Protein AF-A0A960T3K0-F1 (afdb_monomer)

Structure (mmCIF, N/CA/C/O backbone):
data_AF-A0A960T3K0-F1
#
_entry.id   AF-A0A960T3K0-F1
#
loop_
_atom_site.group_PDB
_atom_site.id
_atom_site.type_symbol
_atom_site.label_atom_id
_atom_site.label_alt_id
_atom_site.label_comp_id
_atom_site.label_asym_id
_atom_site.label_entity_id
_atom_site.label_seq_id
_atom_site.pdbx_PDB_ins_code
_atom_site.Cartn_x
_atom_site.Cartn_y
_atom_site.Cartn_z
_atom_site.occupancy
_atom_site.B_iso_or_equiv
_atom_site.auth_seq_id
_atom_site.auth_comp_id
_atom_site.auth_asym_id
_atom_site.auth_atom_id
_atom_site.pdbx_PDB_model_num
ATOM 1 N N . MET A 1 1 ? 16.757 -2.820 79.469 1.00 41.62 1 MET A N 1
ATOM 2 C CA . MET A 1 1 ? 16.625 -3.383 78.107 1.00 41.62 1 MET A CA 1
ATOM 3 C C . MET A 1 1 ? 15.770 -2.431 77.283 1.00 41.62 1 MET A C 1
ATOM 5 O O . MET A 1 1 ? 14.599 -2.278 77.597 1.00 41.62 1 MET A O 1
ATOM 9 N N . ILE A 1 2 ? 16.359 -1.720 76.320 1.00 40.47 2 ILE A N 1
ATOM 10 C CA . ILE A 1 2 ? 15.691 -0.674 75.527 1.00 40.47 2 ILE A CA 1
ATOM 11 C C . ILE A 1 2 ? 15.295 -1.294 74.182 1.00 40.47 2 ILE A C 1
ATOM 13 O O . ILE A 1 2 ? 16.163 -1.724 73.428 1.00 40.47 2 ILE A O 1
ATOM 17 N N . ARG A 1 3 ? 13.992 -1.391 73.897 1.00 46.91 3 ARG A N 1
ATOM 18 C CA . ARG A 1 3 ? 13.477 -1.823 72.590 1.00 46.91 3 ARG A CA 1
ATOM 19 C C . ARG A 1 3 ? 13.215 -0.582 71.744 1.00 46.91 3 ARG A C 1
ATOM 21 O O . ARG A 1 3 ? 12.216 0.099 71.945 1.00 46.91 3 ARG A O 1
ATOM 28 N N . ILE A 1 4 ? 14.139 -0.274 70.838 1.00 51.28 4 ILE A N 1
ATOM 29 C CA . ILE A 1 4 ? 13.973 0.792 69.846 1.00 51.28 4 ILE A CA 1
ATOM 30 C C . ILE A 1 4 ? 12.984 0.283 68.795 1.00 51.28 4 ILE A C 1
ATOM 32 O O . ILE A 1 4 ? 13.287 -0.627 68.024 1.00 51.28 4 ILE A O 1
ATOM 36 N N . LEU A 1 5 ? 11.779 0.843 68.811 1.00 47.25 5 LEU A N 1
ATOM 37 C CA . LEU A 1 5 ? 10.73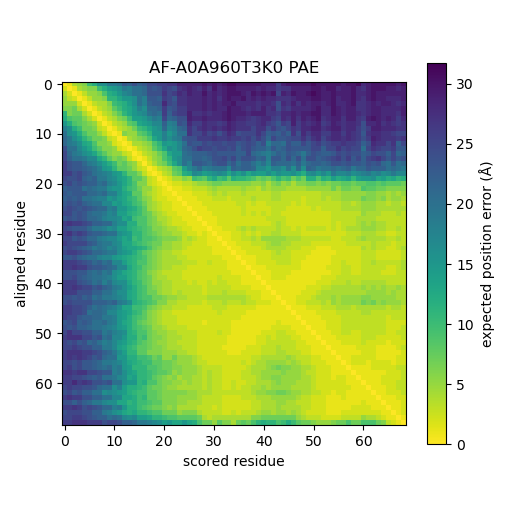2 0.582 67.834 1.00 47.25 5 LEU A CA 1
ATOM 38 C C . LEU A 1 5 ? 11.105 1.314 66.533 1.00 47.25 5 LEU A C 1
ATOM 40 O O . LEU A 1 5 ? 10.891 2.517 66.410 1.00 47.25 5 LEU A O 1
ATOM 44 N N . SER A 1 6 ? 11.722 0.611 65.579 1.00 49.59 6 SER A N 1
ATOM 45 C CA . SER A 1 6 ? 11.952 1.152 64.233 1.00 49.59 6 SER A CA 1
ATOM 46 C C . SER A 1 6 ? 10.628 1.198 63.477 1.00 49.59 6 SER A C 1
ATOM 48 O O . SER A 1 6 ? 10.128 0.173 63.016 1.00 49.59 6 SER A O 1
ATOM 50 N N . ALA A 1 7 ? 10.054 2.393 63.365 1.00 54.06 7 ALA A N 1
ATOM 51 C CA . ALA A 1 7 ? 8.956 2.673 62.456 1.00 54.06 7 ALA A CA 1
ATOM 52 C C . ALA A 1 7 ? 9.514 2.734 61.025 1.00 54.06 7 ALA A C 1
ATOM 54 O O . ALA A 1 7 ? 10.132 3.718 60.625 1.00 54.06 7 ALA A O 1
ATOM 55 N N . ILE A 1 8 ? 9.338 1.652 60.267 1.00 62.53 8 ILE A N 1
ATOM 56 C CA . ILE A 1 8 ? 9.668 1.611 58.841 1.00 62.53 8 ILE A CA 1
ATOM 57 C C . ILE A 1 8 ? 8.536 2.330 58.103 1.00 62.53 8 ILE A C 1
ATOM 59 O O . ILE A 1 8 ? 7.458 1.778 57.896 1.00 62.53 8 ILE A O 1
ATOM 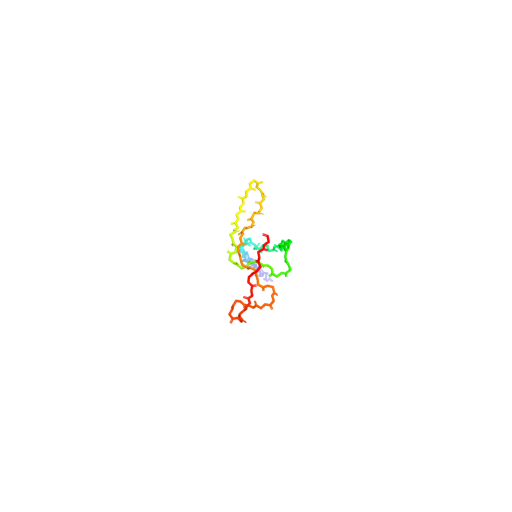63 N N . LEU A 1 9 ? 8.775 3.592 57.753 1.00 59.06 9 LEU A N 1
ATOM 64 C CA . LEU A 1 9 ? 7.907 4.387 56.894 1.00 59.06 9 LEU A CA 1
ATOM 65 C C . LEU A 1 9 ? 8.009 3.839 55.462 1.00 59.06 9 LEU A C 1
ATOM 67 O O . LEU A 1 9 ? 8.948 4.150 54.732 1.00 59.06 9 LEU A O 1
ATOM 71 N N . THR A 1 10 ? 7.069 2.986 55.060 1.00 62.28 10 THR A N 1
ATOM 72 C CA . THR A 1 10 ? 6.958 2.534 53.669 1.00 62.28 10 THR A CA 1
ATOM 73 C C . THR A 1 10 ? 6.429 3.682 52.815 1.00 62.28 10 THR A C 1
ATOM 75 O O . THR A 1 10 ? 5.248 4.023 52.875 1.00 62.28 10 THR A O 1
ATOM 78 N N . LEU A 1 11 ? 7.316 4.302 52.040 1.00 66.00 11 LEU A N 1
ATOM 79 C CA . LEU A 1 11 ? 6.972 5.313 51.048 1.00 66.00 11 LEU A CA 1
ATOM 80 C C . LEU A 1 11 ? 6.338 4.617 49.831 1.00 66.00 11 LEU A C 1
ATOM 82 O O . LEU A 1 11 ? 7.038 4.035 49.005 1.00 66.00 11 LEU A O 1
ATOM 86 N N . SER A 1 12 ? 5.010 4.631 49.737 1.00 68.19 12 SER A N 1
ATOM 87 C CA . SER A 1 12 ? 4.282 4.062 48.597 1.00 68.19 12 SER A CA 1
ATOM 88 C C . SER A 1 12 ? 4.428 4.973 47.376 1.00 68.19 12 SER A C 1
ATOM 90 O O . SER A 1 12 ? 3.926 6.097 47.370 1.00 68.19 12 SER A O 1
ATOM 92 N N . THR A 1 13 ? 5.111 4.509 46.332 1.00 71.69 13 THR A N 1
ATOM 93 C CA . THR A 1 13 ? 5.235 5.232 45.061 1.00 71.69 13 THR A CA 1
ATOM 94 C C . THR A 1 13 ? 3.946 5.106 44.244 1.00 71.69 13 THR A C 1
ATOM 96 O O . THR A 1 13 ? 3.567 4.020 43.803 1.00 71.69 13 THR A O 1
ATOM 99 N N . LEU A 1 14 ? 3.261 6.231 44.014 1.00 67.06 14 LEU A N 1
ATOM 100 C CA . LEU A 1 14 ? 2.180 6.328 43.030 1.00 67.06 14 LEU A CA 1
ATOM 101 C C . LEU A 1 14 ? 2.787 6.182 41.629 1.00 67.06 14 LEU A C 1
ATOM 103 O O . LEU A 1 14 ? 3.447 7.092 41.133 1.00 67.06 14 LEU A O 1
ATOM 107 N N . HIS A 1 15 ? 2.581 5.029 40.996 1.00 69.38 15 HIS A N 1
ATOM 108 C CA . HIS A 1 15 ? 2.936 4.833 39.595 1.00 69.38 15 HIS A CA 1
ATOM 109 C C . HIS A 1 15 ? 1.810 5.373 38.716 1.00 69.38 15 HIS A C 1
ATOM 111 O O . HIS A 1 15 ? 0.683 4.877 38.760 1.00 69.38 15 HIS A O 1
ATOM 117 N N . ALA A 1 16 ? 2.119 6.368 37.887 1.00 69.75 16 ALA A N 1
ATOM 118 C CA . ALA A 1 16 ? 1.256 6.739 36.777 1.00 69.75 16 ALA A CA 1
ATOM 119 C C . ALA A 1 16 ? 1.238 5.570 35.779 1.00 69.75 16 ALA A C 1
ATOM 121 O O . ALA A 1 16 ? 2.184 5.377 35.018 1.00 69.75 16 ALA A O 1
ATOM 122 N N . SER A 1 17 ? 0.182 4.753 35.811 1.00 72.12 17 SER A N 1
ATOM 123 C CA . SER A 1 17 ? -0.058 3.751 34.771 1.00 72.12 17 SER A CA 1
ATOM 124 C C . SER A 1 17 ? -0.484 4.471 33.499 1.00 72.12 17 SER A C 1
ATOM 126 O O . SER A 1 17 ? -1.665 4.729 33.281 1.00 72.12 17 SER A O 1
ATOM 128 N N . GLY A 1 18 ? 0.492 4.833 32.668 1.00 74.94 18 GLY A N 1
ATOM 129 C CA . GLY A 1 18 ? 0.221 5.152 31.274 1.00 74.94 18 GLY A CA 1
ATOM 130 C C . GLY A 1 18 ? -0.288 3.891 30.586 1.00 74.94 18 GLY A C 1
ATOM 131 O O . GLY A 1 18 ? 0.330 2.831 30.696 1.00 74.94 18 GLY A O 1
ATOM 132 N N . THR A 1 19 ? -1.423 3.975 29.902 1.00 82.31 19 THR A N 1
ATOM 133 C CA . THR A 1 19 ? -1.885 2.899 29.027 1.00 82.31 19 THR A CA 1
ATOM 134 C C . THR A 1 19 ? -0.822 2.651 27.963 1.00 82.31 19 THR A C 1
ATOM 136 O O . THR A 1 19 ? -0.537 3.519 27.138 1.00 82.31 19 THR A O 1
ATOM 139 N N . ALA A 1 20 ? -0.201 1.472 27.997 1.00 86.62 20 ALA A N 1
ATOM 140 C CA . ALA A 1 20 ? 0.745 1.076 26.969 1.00 86.62 20 ALA A CA 1
ATOM 141 C C . ALA A 1 20 ? 0.002 0.960 25.631 1.00 86.62 20 ALA A C 1
ATOM 143 O O . ALA A 1 20 ? -1.006 0.259 25.528 1.00 86.62 20 ALA A O 1
ATOM 144 N N . LEU A 1 21 ? 0.497 1.654 24.606 1.00 92.75 21 LEU A N 1
ATOM 145 C CA . LEU A 1 21 ? 0.006 1.485 23.243 1.00 92.75 21 LEU A CA 1
ATOM 146 C C . LEU A 1 21 ? 0.322 0.057 22.786 1.00 92.75 21 LEU A C 1
ATOM 148 O O . LEU A 1 21 ? 1.483 -0.352 22.768 1.00 92.75 21 LEU A O 1
ATOM 152 N N . SER A 1 22 ? -0.714 -0.698 22.423 1.00 92.38 22 SER A N 1
ATOM 153 C CA . SER A 1 22 ? -0.571 -2.029 21.839 1.00 92.38 22 SER A CA 1
ATOM 154 C C . SER A 1 22 ? -0.708 -1.924 20.327 1.00 92.38 22 SER A C 1
ATOM 156 O O . SER A 1 22 ? -1.749 -1.519 19.813 1.00 92.38 22 SER A O 1
ATOM 158 N N . TRP A 1 23 ? 0.362 -2.275 19.622 1.00 95.12 23 TRP A N 1
ATOM 159 C CA . TRP A 1 23 ? 0.372 -2.342 18.169 1.00 95.12 23 TRP A CA 1
ATOM 160 C C . TRP A 1 23 ? -0.016 -3.744 17.717 1.00 95.12 23 TRP A C 1
ATOM 162 O O . TRP A 1 23 ? 0.487 -4.737 18.243 1.00 95.12 23 TRP A O 1
ATOM 172 N N . LYS A 1 24 ? -0.899 -3.820 16.722 1.00 95.94 24 LYS A N 1
ATOM 173 C CA . LYS A 1 24 ? -1.281 -5.065 16.061 1.00 95.94 24 LYS A CA 1
ATOM 174 C C . LYS A 1 24 ? -1.197 -4.869 14.557 1.00 95.94 24 LYS A C 1
ATOM 176 O O . LYS A 1 24 ? -1.805 -3.949 14.018 1.00 95.94 24 LYS A O 1
ATOM 181 N N . GLU A 1 25 ? -0.470 -5.757 13.900 1.00 95.69 25 GLU A N 1
ATOM 182 C CA . GLU A 1 25 ? -0.391 -5.797 12.447 1.00 95.69 25 GLU A CA 1
ATOM 183 C C . GLU A 1 25 ? -1.707 -6.323 11.852 1.00 95.69 25 GLU A C 1
ATOM 185 O O . GLU A 1 25 ? -2.314 -7.272 12.363 1.00 95.69 25 GLU A O 1
ATOM 190 N N . LEU A 1 26 ? -2.174 -5.662 10.794 1.00 94.69 26 LEU A N 1
ATOM 191 C CA . LEU A 1 26 ? -3.316 -6.096 9.992 1.00 94.69 26 LEU A CA 1
ATOM 192 C C . LEU A 1 26 ? -2.817 -6.908 8.789 1.00 94.69 26 LEU A C 1
ATOM 194 O O . LEU A 1 26 ? -1.655 -6.769 8.413 1.00 94.69 26 LEU A O 1
ATOM 198 N N . PRO A 1 27 ? -3.676 -7.728 8.156 1.00 95.19 27 PRO A N 1
ATOM 199 C CA . PRO A 1 27 ? -3.323 -8.353 6.888 1.00 95.19 27 PRO A CA 1
ATOM 200 C C . PRO A 1 27 ? -2.851 -7.305 5.866 1.00 95.19 27 PRO A C 1
ATOM 202 O O . PRO A 1 27 ? -3.410 -6.202 5.834 1.00 95.19 27 PRO A O 1
ATOM 205 N N . PRO A 1 28 ? -1.853 -7.628 5.025 1.00 94.75 28 PRO A N 1
ATOM 206 C CA . PRO A 1 28 ? -1.419 -6.722 3.974 1.00 94.75 28 PRO A CA 1
ATOM 207 C C . PRO A 1 28 ? -2.547 -6.497 2.959 1.00 94.75 28 PRO A C 1
ATOM 209 O O . PRO A 1 28 ? -3.472 -7.305 2.834 1.00 94.75 28 PRO A O 1
ATOM 212 N N . LEU A 1 29 ? -2.451 -5.404 2.198 1.00 92.88 29 LEU A N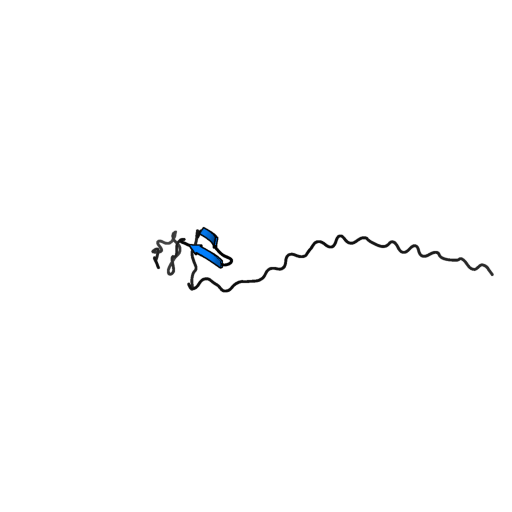 1
ATOM 213 C CA . LEU A 1 29 ? -3.280 -5.231 1.006 1.00 92.88 29 LEU A CA 1
ATOM 214 C C . LEU A 1 29 ? -3.031 -6.396 0.029 1.00 92.88 29 LEU A C 1
ATOM 216 O O . LEU A 1 29 ? -1.940 -6.968 0.040 1.00 92.88 29 LEU A O 1
ATOM 220 N N . PRO A 1 30 ? -4.007 -6.752 -0.825 1.00 92.38 30 PRO A N 1
ATOM 221 C CA . PRO A 1 30 ? -3.879 -7.844 -1.789 1.00 92.38 30 PRO A CA 1
ATOM 222 C C . PRO A 1 30 ? -2.992 -7.461 -2.992 1.00 92.38 30 PRO A C 1
ATOM 224 O O . PRO A 1 30 ? -3.395 -7.601 -4.142 1.00 92.38 30 PRO A O 1
ATOM 227 N N . ASP A 1 31 ? -1.787 -6.967 -2.720 1.00 92.50 31 ASP A N 1
ATOM 228 C CA . ASP A 1 31 ? -0.723 -6.700 -3.681 1.00 92.50 31 ASP A CA 1
ATOM 229 C C . ASP A 1 31 ? 0.634 -6.980 -3.018 1.00 92.50 31 ASP A C 1
ATOM 231 O O . ASP A 1 31 ? 0.847 -6.637 -1.855 1.00 92.50 31 ASP A O 1
ATOM 235 N N . ALA A 1 32 ? 1.553 -7.618 -3.744 1.00 91.38 32 ALA A N 1
ATOM 236 C CA . ALA A 1 32 ? 2.840 -8.038 -3.187 1.00 91.38 32 ALA A CA 1
ATOM 237 C C . ALA A 1 32 ? 3.802 -6.867 -2.912 1.00 91.38 32 ALA A C 1
ATOM 239 O O . ALA A 1 32 ? 4.703 -7.007 -2.086 1.00 91.38 32 ALA A O 1
ATOM 240 N N . HIS A 1 33 ? 3.635 -5.739 -3.606 1.00 92.31 33 HIS A N 1
ATOM 241 C CA . HIS A 1 33 ? 4.537 -4.587 -3.540 1.00 92.31 33 HIS A CA 1
ATOM 242 C C . HIS A 1 33 ? 3.930 -3.410 -2.755 1.00 92.31 33 HIS A C 1
ATOM 244 O O . HIS A 1 33 ? 4.645 -2.648 -2.105 1.00 92.31 33 HIS A O 1
ATOM 250 N N . GLY A 1 34 ? 2.605 -3.275 -2.777 1.00 93.38 34 GLY A N 1
ATOM 251 C CA . GLY A 1 34 ? 1.849 -2.208 -2.137 1.00 93.38 34 GLY A CA 1
ATOM 252 C C . GLY A 1 34 ? 1.694 -0.955 -3.005 1.00 93.38 34 GLY A C 1
ATOM 253 O O . GLY A 1 34 ? 2.097 -0.891 -4.165 1.00 93.38 34 GLY A O 1
ATOM 254 N N . PHE A 1 35 ? 1.071 0.072 -2.426 1.00 94.94 35 PHE A N 1
ATOM 255 C CA . PHE A 1 35 ? 0.741 1.320 -3.114 1.00 94.94 35 PHE A CA 1
ATOM 256 C C . PHE A 1 35 ? 1.267 2.517 -2.325 1.00 94.94 35 PHE A C 1
ATOM 258 O O . PHE A 1 35 ? 0.900 2.719 -1.167 1.00 94.94 35 PHE A O 1
ATOM 265 N N . ALA A 1 36 ? 2.090 3.352 -2.957 1.00 93.69 36 ALA A N 1
ATOM 266 C CA . ALA A 1 36 ? 2.558 4.599 -2.362 1.00 93.69 36 ALA A CA 1
ATOM 267 C C . ALA A 1 36 ? 1.527 5.722 -2.555 1.00 93.69 36 ALA A C 1
ATOM 269 O O . ALA A 1 36 ? 0.948 5.858 -3.632 1.00 93.69 36 ALA A O 1
ATOM 270 N N . GLY A 1 37 ? 1.318 6.553 -1.529 1.00 94.44 37 GLY A N 1
ATOM 271 C CA . GLY A 1 37 ? 0.426 7.717 -1.616 1.00 94.44 37 GLY A CA 1
ATOM 272 C C . GLY A 1 37 ? -1.059 7.369 -1.771 1.00 94.44 37 GLY A C 1
ATOM 273 O O . GLY A 1 37 ? -1.800 8.130 -2.390 1.00 94.44 37 GLY A O 1
ATOM 274 N N . ALA A 1 38 ? -1.489 6.213 -1.259 1.00 96.00 38 ALA A N 1
ATOM 275 C CA . ALA A 1 38 ? -2.904 5.870 -1.184 1.00 96.00 38 ALA A CA 1
ATOM 276 C C . ALA A 1 38 ? -3.636 6.749 -0.156 1.00 96.00 38 ALA A C 1
ATOM 278 O O . ALA A 1 38 ? -3.060 7.172 0.850 1.00 96.00 38 ALA A O 1
ATOM 279 N N . PHE A 1 39 ? -4.926 6.979 -0.391 1.00 96.88 39 PHE A N 1
ATOM 280 C CA . PHE A 1 39 ? -5.826 7.548 0.609 1.00 96.88 39 PHE A CA 1
ATOM 281 C C . PHE A 1 39 ? -6.501 6.415 1.383 1.00 96.88 39 PHE A C 1
ATOM 283 O O . PHE A 1 39 ? -6.799 5.367 0.810 1.00 96.88 39 PHE A O 1
ATOM 290 N N . ALA A 1 40 ? -6.765 6.629 2.671 1.00 97.00 40 ALA A N 1
ATOM 291 C CA . ALA A 1 40 ? -7.465 5.663 3.511 1.00 97.00 40 ALA A CA 1
ATOM 292 C C . ALA A 1 40 ? -8.522 6.342 4.391 1.00 97.00 40 ALA A C 1
ATOM 294 O O . ALA A 1 40 ? -8.358 7.494 4.795 1.00 97.00 40 ALA A O 1
ATOM 295 N N . GLY A 1 41 ? -9.595 5.617 4.699 1.00 97.56 41 GLY A N 1
ATOM 296 C CA . GLY A 1 41 ? -10.679 6.084 5.562 1.00 97.56 41 GLY A CA 1
ATOM 297 C C . GLY A 1 41 ? -11.570 4.944 6.044 1.00 97.56 41 GLY A C 1
ATOM 298 O O . GLY A 1 41 ? -11.474 3.821 5.552 1.00 97.56 41 GLY A O 1
ATOM 299 N N . SER A 1 42 ? -12.433 5.221 7.019 1.00 97.44 42 SER A N 1
ATOM 300 C CA . SER A 1 42 ? -13.433 4.262 7.487 1.00 97.44 42 SER A CA 1
ATOM 301 C C . SER A 1 42 ? -14.797 4.533 6.853 1.00 97.44 42 SER A C 1
ATOM 303 O O . SER A 1 42 ? -15.264 5.671 6.815 1.00 97.44 42 SER A O 1
ATOM 305 N N . VAL A 1 43 ? -15.447 3.476 6.371 1.00 97.88 43 VAL A N 1
ATOM 306 C CA . VAL A 1 43 ? -16.810 3.510 5.825 1.00 97.88 43 VAL A CA 1
ATOM 307 C C . VAL A 1 43 ? -17.573 2.334 6.419 1.00 97.88 43 VAL A C 1
ATOM 309 O O . VAL A 1 43 ? -17.157 1.193 6.250 1.00 97.88 43 VAL A O 1
ATOM 312 N N . GLU A 1 44 ? -18.646 2.606 7.167 1.00 97.38 44 GLU A N 1
ATOM 313 C CA . GLU A 1 44 ? -19.518 1.572 7.761 1.00 97.38 44 GLU A CA 1
ATOM 314 C C . GLU A 1 44 ? -18.757 0.479 8.545 1.00 97.38 44 GLU A C 1
ATOM 316 O O . GLU A 1 44 ? -19.048 -0.710 8.461 1.00 97.38 44 GLU A O 1
ATOM 321 N N . GLY A 1 45 ? -17.731 0.875 9.305 1.00 96.81 45 GLY A N 1
ATOM 322 C CA . GLY A 1 45 ? -16.904 -0.057 10.085 1.00 96.81 45 GLY A CA 1
ATOM 323 C C . GLY A 1 45 ? -15.839 -0.812 9.281 1.00 96.81 45 GLY A C 1
ATOM 324 O O . GLY A 1 45 ? -15.069 -1.569 9.867 1.00 96.81 45 GLY A O 1
ATOM 325 N N . SER A 1 46 ? -15.741 -0.574 7.973 1.00 96.06 46 SER A N 1
ATOM 326 C CA . SER A 1 46 ? -14.684 -1.110 7.112 1.00 96.06 46 SER A CA 1
ATOM 327 C C . SER A 1 46 ? -13.575 -0.085 6.899 1.00 96.06 46 SER A C 1
ATOM 329 O O . SER A 1 46 ? -13.846 1.102 6.719 1.00 96.06 46 SER A O 1
ATOM 331 N N . LEU A 1 47 ? -12.319 -0.537 6.886 1.00 96.06 47 LEU A N 1
ATOM 332 C CA . LEU A 1 47 ? -11.188 0.272 6.433 1.00 96.06 47 LEU A CA 1
ATOM 333 C C . LEU A 1 47 ? -11.110 0.197 4.905 1.00 96.06 47 LEU A C 1
ATOM 335 O O . LEU A 1 47 ? -10.915 -0.880 4.345 1.00 96.06 47 LEU A O 1
ATOM 339 N N . VAL A 1 48 ? -11.248 1.340 4.244 1.00 96.44 48 VAL A N 1
ATOM 340 C CA . VAL A 1 48 ? -11.143 1.479 2.791 1.00 96.44 48 VAL A CA 1
ATOM 341 C C . VAL A 1 48 ? -9.816 2.148 2.462 1.00 96.44 48 VAL A C 1
ATOM 343 O O . VAL A 1 48 ? -9.479 3.179 3.044 1.00 96.44 48 VAL A O 1
ATOM 346 N N . VAL A 1 49 ? -9.080 1.571 1.515 1.00 95.56 49 VAL A N 1
ATOM 347 C CA . VAL A 1 49 ? -7.843 2.129 0.956 1.00 95.56 49 VAL A CA 1
ATOM 348 C C . VAL A 1 49 ? -8.026 2.256 -0.550 1.00 95.56 49 VAL A C 1
ATOM 350 O O . VAL A 1 49 ? -8.463 1.304 -1.194 1.00 95.56 49 VAL A O 1
ATOM 353 N N . ALA A 1 50 ? -7.731 3.428 -1.108 1.00 94.56 50 ALA A N 1
ATOM 354 C CA . ALA A 1 50 ? -7.981 3.721 -2.514 1.00 94.56 50 ALA A CA 1
ATOM 355 C C . ALA A 1 50 ? -6.835 4.503 -3.167 1.00 94.56 50 ALA A C 1
ATOM 357 O O . ALA A 1 50 ? -6.225 5.397 -2.570 1.00 94.56 50 ALA A O 1
ATOM 358 N N . GLY A 1 51 ? -6.599 4.195 -4.443 1.00 94.88 51 GLY A N 1
ATOM 359 C CA . GLY A 1 51 ? -5.605 4.859 -5.277 1.00 94.88 51 GLY A CA 1
ATOM 360 C C . GLY A 1 51 ? -4.167 4.477 -4.931 1.00 94.88 51 GLY A C 1
ATOM 361 O O . GLY A 1 51 ? -3.867 3.337 -4.592 1.00 94.88 51 GLY A O 1
ATOM 362 N N . GLY A 1 52 ? -3.272 5.455 -5.054 1.00 95.44 52 GLY A N 1
ATOM 363 C CA . GLY A 1 52 ? -1.834 5.274 -4.899 1.00 95.44 52 GLY A CA 1
ATOM 364 C C . GLY A 1 52 ? -1.104 4.915 -6.198 1.00 95.44 52 GLY A C 1
ATOM 365 O O . GLY A 1 52 ? -1.650 4.954 -7.311 1.00 95.44 52 GLY A O 1
ATOM 366 N N . ALA A 1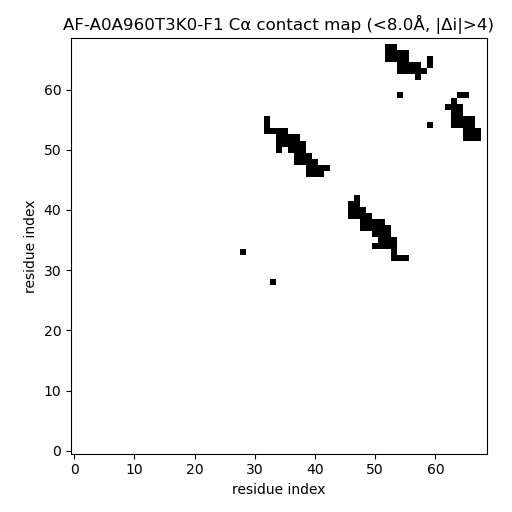 53 ? 0.188 4.643 -6.060 1.00 95.12 53 ALA A N 1
ATOM 367 C CA . ALA A 1 53 ? 1.084 4.303 -7.152 1.00 95.12 53 ALA A CA 1
ATOM 368 C C . ALA A 1 53 ? 1.829 2.998 -6.862 1.00 95.12 53 ALA A C 1
ATOM 370 O O . ALA A 1 53 ? 2.412 2.845 -5.790 1.00 95.12 53 ALA A O 1
ATOM 371 N N . ASN A 1 54 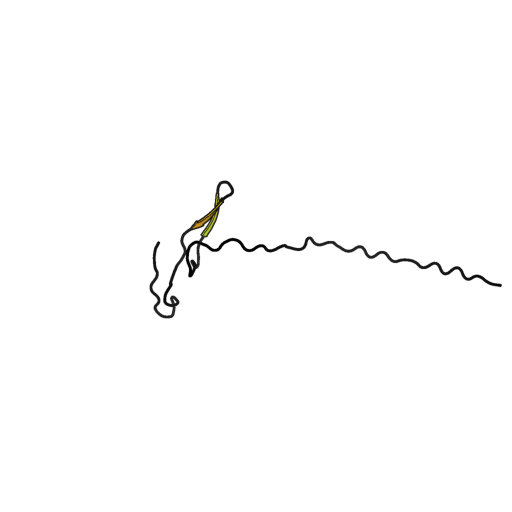? 1.806 2.088 -7.834 1.00 95.88 54 ASN A N 1
ATOM 372 C CA . ASN A 1 54 ? 2.445 0.779 -7.781 1.00 95.88 54 ASN A CA 1
ATOM 373 C C . ASN A 1 54 ? 3.489 0.697 -8.903 1.00 95.88 54 ASN A C 1
ATOM 375 O O . ASN A 1 54 ? 3.183 1.013 -10.055 1.00 95.88 54 ASN A O 1
ATOM 379 N N . PHE A 1 55 ? 4.721 0.341 -8.544 1.00 96.19 55 PHE A N 1
ATOM 380 C CA . PHE A 1 55 ? 5.867 0.228 -9.447 1.00 96.19 55 PHE A CA 1
ATOM 381 C C . PHE A 1 55 ? 6.595 -1.089 -9.139 1.00 96.19 55 PHE A C 1
ATOM 383 O O . PHE A 1 55 ? 7.560 -1.086 -8.377 1.00 96.19 55 PHE A O 1
ATOM 390 N N . PRO A 1 56 ? 6.116 -2.225 -9.669 1.00 94.56 56 PRO A N 1
ATOM 391 C CA . PRO A 1 56 ? 6.510 -3.541 -9.167 1.00 94.56 56 PRO A CA 1
ATOM 392 C C . PRO A 1 56 ? 7.954 -3.921 -9.524 1.00 94.56 56 PRO A C 1
ATOM 394 O O . PRO A 1 56 ? 8.576 -4.693 -8.798 1.00 94.56 56 PRO A O 1
ATOM 397 N N . ASP A 1 57 ? 8.494 -3.367 -10.615 1.00 95.19 57 ASP A N 1
ATOM 398 C CA . ASP A 1 57 ? 9.808 -3.756 -11.140 1.00 95.19 57 ASP A CA 1
ATOM 399 C C . ASP A 1 57 ? 10.961 -2.873 -10.638 1.00 95.19 57 ASP A C 1
ATOM 401 O O . ASP A 1 57 ? 12.045 -3.373 -10.337 1.00 95.19 57 ASP A O 1
ATOM 405 N N . LYS A 1 58 ? 10.765 -1.548 -10.609 1.00 96.38 58 LYS A N 1
ATOM 406 C CA . LYS A 1 58 ? 11.790 -0.547 -10.259 1.00 96.38 58 LYS A CA 1
ATOM 407 C C . LYS A 1 58 ? 11.156 0.681 -9.637 1.00 96.38 58 LYS A C 1
ATOM 409 O O . LYS A 1 58 ? 10.028 1.025 -9.987 1.00 96.38 58 LYS A O 1
ATOM 414 N N . ALA A 1 59 ? 11.901 1.406 -8.810 1.00 93.19 59 ALA A N 1
ATOM 415 C CA . ALA A 1 59 ? 11.397 2.643 -8.231 1.00 93.19 59 ALA A CA 1
ATOM 416 C C . ALA A 1 59 ? 11.129 3.725 -9.307 1.00 93.19 59 ALA A C 1
ATOM 418 O O . ALA A 1 59 ? 11.742 3.707 -10.383 1.00 93.19 59 ALA A O 1
ATOM 419 N N . PRO A 1 60 ? 10.272 4.729 -9.027 1.00 93.56 60 PRO A N 1
ATOM 420 C CA . PRO A 1 60 ? 9.973 5.799 -9.985 1.00 93.56 60 PRO A CA 1
ATOM 421 C C . PRO A 1 60 ? 11.218 6.558 -10.472 1.00 93.56 60 PRO A C 1
ATOM 423 O O . PRO A 1 60 ? 11.309 6.915 -11.643 1.00 93.56 60 PRO A O 1
ATOM 426 N N . TRP A 1 61 ? 12.204 6.776 -9.593 1.00 94.69 61 TRP A N 1
ATOM 427 C CA . TRP A 1 61 ? 13.452 7.486 -9.916 1.00 94.69 61 TRP A CA 1
ATOM 428 C C . TRP A 1 61 ? 14.472 6.639 -10.695 1.00 94.69 61 TRP A C 1
ATOM 430 O O . TRP A 1 61 ? 15.487 7.164 -11.143 1.00 94.69 61 TRP A O 1
ATOM 440 N N . GLU A 1 62 ? 14.199 5.352 -10.897 1.00 97.56 62 GLU A N 1
ATOM 441 C CA . GLU A 1 62 ? 15.017 4.429 -11.697 1.00 97.56 62 GLU A CA 1
ATOM 442 C C . GLU A 1 62 ? 14.395 4.162 -13.080 1.00 97.56 62 GLU A C 1
ATOM 444 O O . GLU A 1 62 ? 14.825 3.260 -13.804 1.00 97.56 62 GLU A O 1
ATOM 449 N N . GLY A 1 63 ? 13.355 4.923 -13.442 1.00 96.94 63 GLY A N 1
ATOM 450 C CA . GLY A 1 63 ? 12.591 4.718 -14.673 1.00 96.94 63 GLY A CA 1
ATOM 451 C C . GLY A 1 63 ? 11.601 3.553 -14.590 1.00 96.94 63 GLY A C 1
ATOM 452 O O . GLY A 1 63 ? 11.284 2.951 -15.616 1.00 96.94 63 GLY A O 1
ATOM 453 N N . GLY A 1 64 ? 11.131 3.207 -13.387 1.00 96.38 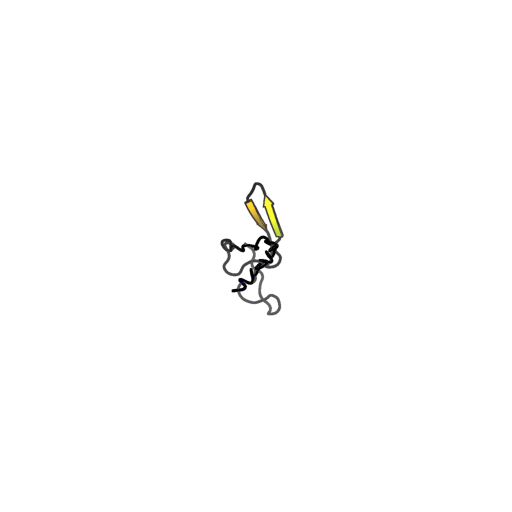64 GLY A N 1
ATOM 454 C CA . GLY A 1 64 ? 10.064 2.226 -13.206 1.00 96.38 64 GLY A CA 1
ATOM 455 C C . GLY A 1 64 ? 8.766 2.629 -13.906 1.00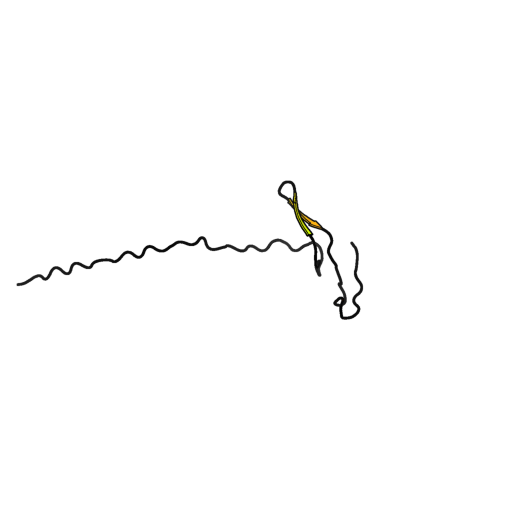 96.38 64 GLY A C 1
ATOM 456 O O . GLY A 1 64 ? 8.434 3.811 -14.009 1.00 96.38 64 GLY A O 1
ATOM 457 N N . THR A 1 65 ? 8.006 1.635 -14.365 1.00 95.94 65 THR A N 1
ATOM 458 C CA . THR A 1 65 ? 6.691 1.855 -14.982 1.00 95.94 65 THR A CA 1
ATOM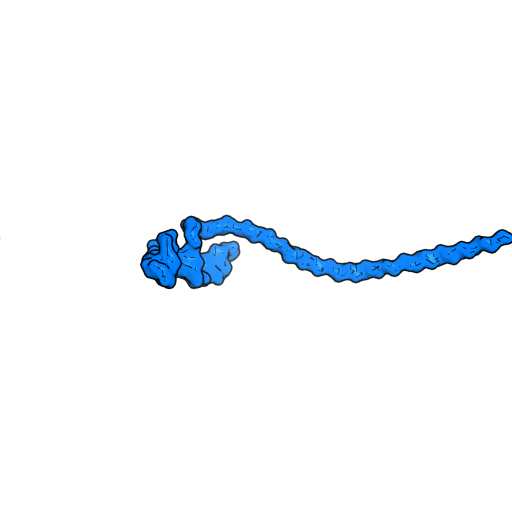 459 C C . THR A 1 65 ? 5.591 1.652 -13.952 1.00 95.94 65 THR A C 1
ATOM 461 O O . THR A 1 65 ? 5.564 0.638 -13.258 1.00 95.94 65 THR A O 1
ATOM 464 N N . LYS A 1 66 ? 4.674 2.621 -13.859 1.00 93.31 66 LYS A N 1
ATOM 465 C CA . LYS A 1 66 ? 3.496 2.503 -13.002 1.00 93.31 66 LYS A CA 1
ATOM 466 C C . LYS A 1 66 ? 2.523 1.480 -13.585 1.00 93.31 66 LYS A C 1
ATOM 468 O O . LYS A 1 66 ? 2.158 1.591 -14.756 1.00 93.31 66 LYS A O 1
ATOM 473 N N . VAL A 1 67 ? 2.034 0.575 -12.745 1.00 92.12 67 VAL A N 1
ATOM 474 C CA . VAL A 1 67 ? 0.939 -0.345 -13.073 1.00 92.12 67 VAL A CA 1
ATOM 475 C C . VAL A 1 67 ? -0.370 0.145 -12.442 1.00 92.12 67 VAL A C 1
ATOM 477 O O . VAL A 1 67 ? -0.378 0.779 -11.382 1.00 92.12 67 VAL A O 1
ATOM 480 N N . TRP A 1 68 ? -1.478 -0.102 -13.140 1.00 85.38 68 TRP A N 1
ATOM 481 C CA . TRP A 1 68 ? -2.845 0.172 -12.693 1.00 85.38 68 TRP A CA 1
ATOM 482 C C . TRP A 1 68 ? -3.579 -1.163 -12.504 1.00 85.38 68 TRP A C 1
ATOM 484 O O . TRP A 1 68 ? -3.345 -2.084 -13.287 1.00 85.38 68 TRP A O 1
ATOM 494 N N . HIS A 1 69 ? -4.442 -1.253 -11.488 1.00 74.06 69 HIS A N 1
ATOM 495 C CA . HIS A 1 69 ? -5.245 -2.439 -11.155 1.00 74.06 69 HIS A CA 1
ATOM 496 C C . HIS A 1 69 ? -6.736 -2.162 -11.338 1.00 74.06 69 HIS A C 1
ATOM 498 O O . HIS A 1 69 ? -7.125 -0.978 -11.190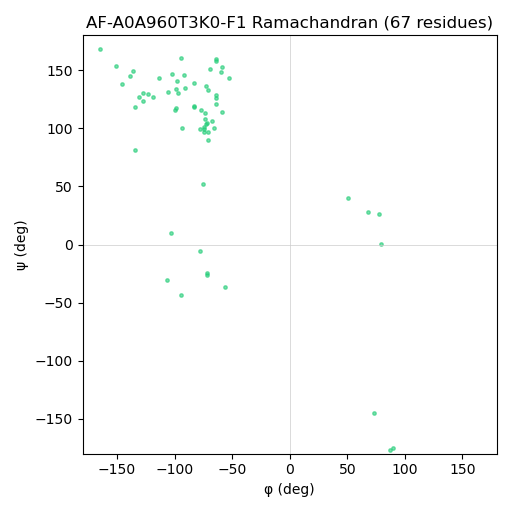 1.00 74.06 69 HIS A O 1
#

pLDDT: mean 85.07, std 16.45, range [40.47, 97.88]

Radius of gyration: 28.47 Å; Cα contacts (8 Å, |Δi|>4): 57; chains: 1; bounding box: 36×16×93 Å

Solvent-accessible surface area (backbone atoms only — not comparable to full-atom values): 5074 Å² total; per-residue (Å²): 136,87,84,83,82,80,79,79,81,79,81,81,80,85,74,85,80,71,83,77,87,82,87,76,89,72,85,76,70,102,50,98,79,52,56,52,83,48,50,73,50,79,54,98,91,39,84,47,76,49,80,47,49,29,46,87,88,33,55,72,93,73,72,30,63,76,62,86,134

Secondary structure (DSSP, 8-state):
-------------------PPPP-PPPPPSSSS--BT-EEEEETTEEEEE--BB-SSS-GGGTPPPB--

Sequence (69 aa):
MIRILSAILTLSTLHASGTALSWKELPPLPDAHGFAGAFAGSVEGSLVVAGGANFPDKAPWEGGTKVWH

Mean predicted aligned error: 10.84 Å

Foldseek 3Di:
DDDDPDDDPPDDDDDPPDPDDDDDDDDDDPDPQDFAPWDWDDDPNDIDTDDGWDFPPDDVVVVTDTDDD